Protein AF-A0A2V9U9U5-F1 (afdb_monomer)

Structure (mmCIF, N/CA/C/O backbone):
data_AF-A0A2V9U9U5-F1
#
_entry.id   AF-A0A2V9U9U5-F1
#
loop_
_atom_site.group_PDB
_atom_site.id
_atom_site.type_symbol
_atom_site.label_atom_id
_atom_site.label_alt_id
_atom_site.label_comp_id
_atom_site.label_asym_id
_atom_site.label_entity_id
_atom_site.label_seq_id
_atom_site.pdbx_PDB_ins_code
_atom_site.Cartn_x
_atom_site.Cartn_y
_atom_site.Cartn_z
_atom_site.occupancy
_atom_site.B_iso_or_equiv
_atom_site.auth_seq_id
_atom_site.auth_comp_id
_atom_site.auth_asym_id
_atom_site.auth_atom_id
_atom_site.pdbx_PDB_model_num
ATOM 1 N N . THR A 1 1 ? 4.862 9.252 3.736 1.00 62.41 1 THR A N 1
ATOM 2 C CA . THR A 1 1 ? 3.685 9.714 4.507 1.00 62.41 1 THR A CA 1
ATOM 3 C C . THR A 1 1 ? 2.442 9.178 3.832 1.00 62.41 1 THR A C 1
ATOM 5 O O . THR A 1 1 ? 2.527 8.807 2.667 1.00 62.41 1 THR A O 1
ATOM 8 N N . GLY A 1 2 ? 1.325 9.056 4.541 1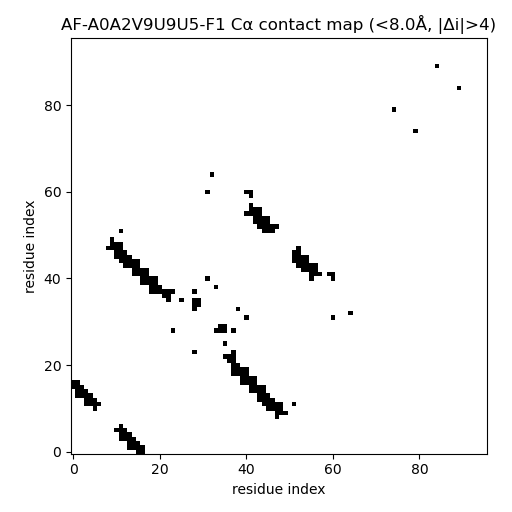.00 81.44 2 GLY A N 1
ATOM 9 C CA . GLY A 1 2 ? 0.087 8.556 3.950 1.00 81.44 2 GLY A CA 1
ATOM 10 C C . GLY A 1 2 ? -1.140 9.122 4.642 1.00 81.44 2 GLY A C 1
ATOM 11 O O . GLY A 1 2 ? -1.037 9.681 5.735 1.00 81.44 2 GLY A O 1
ATOM 12 N N . THR A 1 3 ? -2.272 9.040 3.957 1.00 89.25 3 THR A N 1
ATOM 13 C CA . THR A 1 3 ? -3.548 9.623 4.371 1.00 89.25 3 THR A CA 1
ATOM 14 C C . THR A 1 3 ? -4.545 8.512 4.639 1.00 89.25 3 THR A C 1
ATOM 16 O O . THR A 1 3 ? -4.536 7.480 3.972 1.00 89.25 3 THR A O 1
ATOM 19 N N . GLY A 1 4 ? -5.400 8.698 5.635 1.00 93.56 4 GLY A N 1
ATOM 20 C CA . GLY A 1 4 ? -6.380 7.685 5.983 1.00 93.56 4 GLY A CA 1
ATOM 21 C C . GLY A 1 4 ? -7.116 7.985 7.267 1.00 93.56 4 GLY A C 1
ATOM 22 O O . GLY A 1 4 ? -6.952 9.052 7.859 1.00 93.56 4 GLY A O 1
ATOM 23 N N . THR A 1 5 ? -7.943 7.030 7.674 1.00 96.19 5 THR A N 1
ATOM 24 C CA . THR A 1 5 ? -8.830 7.160 8.831 1.00 96.19 5 THR A CA 1
ATOM 25 C C . THR A 1 5 ? -8.852 5.891 9.671 1.00 96.19 5 THR A C 1
ATOM 27 O O . THR A 1 5 ? -8.579 4.792 9.178 1.00 96.19 5 THR A O 1
ATOM 30 N N . ILE A 1 6 ? -9.215 6.076 10.941 1.00 96.62 6 ILE A N 1
ATOM 31 C CA . ILE A 1 6 ? -9.585 5.014 11.876 1.00 96.62 6 ILE A CA 1
ATOM 32 C C . ILE A 1 6 ? -10.998 5.331 12.357 1.00 96.62 6 ILE A C 1
ATOM 34 O O . ILE A 1 6 ? -11.255 6.451 12.802 1.00 96.62 6 ILE A O 1
ATOM 38 N N . SER A 1 7 ? -11.918 4.376 12.260 1.00 96.12 7 SER A N 1
ATOM 39 C CA . SER A 1 7 ? -13.254 4.529 12.849 1.00 96.12 7 SER A CA 1
ATOM 40 C C . SER A 1 7 ? -13.233 4.250 14.363 1.00 96.12 7 SER A C 1
ATOM 42 O O . SER A 1 7 ? -12.319 3.585 14.853 1.00 96.12 7 SER A O 1
ATOM 44 N N . PRO A 1 8 ? -14.272 4.641 15.127 1.00 97.00 8 PRO A N 1
ATOM 45 C CA . PRO A 1 8 ? -14.406 4.233 16.531 1.00 97.00 8 PRO A CA 1
ATOM 46 C C . PRO A 1 8 ? -14.432 2.710 16.735 1.00 97.00 8 PRO A C 1
ATOM 48 O O . PRO A 1 8 ? -14.025 2.221 17.782 1.00 97.00 8 PRO A O 1
ATOM 51 N N . SER A 1 9 ? -14.868 1.950 15.724 1.00 96.25 9 SER A N 1
ATOM 52 C CA . SER A 1 9 ? -14.832 0.482 15.728 1.00 96.25 9 SER A CA 1
ATOM 53 C C . SER A 1 9 ? -13.455 -0.097 15.367 1.00 96.25 9 SER A C 1
ATOM 55 O O . SER A 1 9 ? -13.326 -1.306 15.198 1.00 96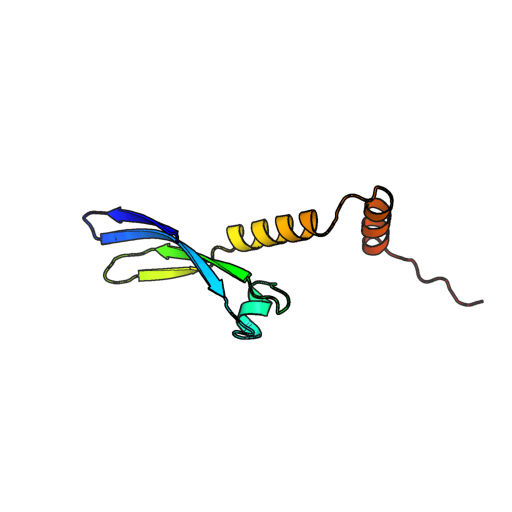.25 9 SER A O 1
ATOM 57 N N . GLY A 1 10 ? -12.439 0.752 15.190 1.00 96.69 10 GLY A N 1
ATOM 58 C CA . GLY A 1 10 ? -11.075 0.362 14.850 1.00 96.69 10 GLY A CA 1
ATOM 59 C C . GLY A 1 10 ? -10.862 -0.005 13.383 1.00 96.69 10 GLY A C 1
ATOM 60 O O . GLY A 1 10 ? -9.818 -0.566 13.069 1.00 96.69 10 GLY A O 1
ATOM 61 N N . ALA A 1 11 ? -11.805 0.275 12.477 1.00 98.00 11 ALA A N 1
ATOM 62 C CA . ALA A 1 11 ? -11.628 -0.017 11.054 1.00 98.00 11 ALA A CA 1
ATOM 63 C C . ALA A 1 11 ? -10.582 0.919 10.436 1.00 98.00 11 ALA A C 1
ATOM 65 O O . ALA A 1 11 ? -10.627 2.128 10.668 1.00 98.00 11 ALA A O 1
ATOM 66 N N . LEU A 1 12 ? -9.664 0.358 9.648 1.00 98.00 12 LEU A N 1
ATOM 67 C CA . LEU A 1 12 ? -8.566 1.072 9.001 1.00 98.00 12 LEU A CA 1
ATOM 68 C C . LEU A 1 12 ? -8.864 1.294 7.519 1.00 98.00 12 LEU A C 1
ATOM 70 O O . LEU A 1 12 ? -9.287 0.377 6.816 1.00 98.00 12 LEU A O 1
ATOM 74 N N . ASN A 1 13 ? -8.571 2.497 7.032 1.00 96.44 13 ASN A N 1
ATOM 75 C CA . ASN A 1 13 ? -8.457 2.759 5.603 1.00 96.44 13 ASN A CA 1
ATOM 76 C C . ASN A 1 13 ? -7.390 3.829 5.370 1.00 96.44 13 ASN A C 1
ATOM 78 O O . ASN A 1 13 ? -7.670 5.026 5.471 1.00 96.44 13 ASN A O 1
ATOM 82 N N . TYR A 1 14 ? -6.163 3.386 5.112 1.00 97.75 14 TYR A N 1
ATOM 83 C CA . TYR A 1 14 ? -5.024 4.251 4.823 1.00 97.75 14 TYR A CA 1
ATOM 84 C C . TYR A 1 14 ? -4.440 3.950 3.460 1.00 97.75 14 TYR A C 1
ATOM 86 O O . TYR A 1 14 ? -4.258 2.788 3.114 1.00 97.75 14 TYR A O 1
ATOM 94 N N . HIS A 1 15 ? -4.060 4.999 2.739 1.00 96.19 15 HIS A N 1
ATOM 95 C CA . HIS A 1 15 ? -3.218 4.929 1.560 1.00 96.19 15 HIS A CA 1
ATOM 96 C C . HIS A 1 15 ? -1.825 5.457 1.909 1.00 96.19 15 HIS A C 1
ATOM 98 O O . HIS A 1 15 ? -1.649 6.604 2.325 1.00 96.19 15 HIS A O 1
ATOM 104 N N . MET A 1 16 ? -0.829 4.592 1.762 1.00 95.00 16 MET A N 1
ATOM 105 C CA . MET A 1 16 ? 0.539 4.810 2.202 1.00 95.00 16 MET A CA 1
ATOM 106 C C . MET A 1 16 ? 1.507 4.675 1.033 1.00 95.00 16 MET A C 1
ATOM 108 O O . MET A 1 16 ? 1.241 4.012 0.034 1.00 95.00 16 MET A O 1
ATOM 112 N N . THR A 1 17 ? 2.677 5.291 1.175 1.00 90.62 17 THR A N 1
ATOM 113 C CA . THR A 1 17 ? 3.774 5.171 0.215 1.00 90.62 17 THR A CA 1
ATOM 114 C C . THR A 1 17 ? 5.053 4.784 0.944 1.00 90.62 17 THR A C 1
ATOM 116 O O . THR A 1 17 ? 5.504 5.514 1.832 1.00 90.62 17 THR A O 1
ATOM 119 N N . ALA A 1 18 ? 5.635 3.646 0.565 1.00 87.75 18 ALA A N 1
ATOM 120 C CA . ALA A 1 18 ? 6.943 3.202 1.031 1.00 87.75 18 ALA A CA 1
ATOM 121 C C . ALA A 1 18 ? 8.026 3.702 0.074 1.00 87.75 18 ALA A C 1
ATOM 123 O O . ALA A 1 18 ? 7.962 3.426 -1.121 1.00 87.75 18 ALA A O 1
ATOM 124 N N . ASN A 1 19 ? 9.028 4.411 0.591 1.00 84.81 19 ASN A N 1
ATOM 125 C CA . ASN A 1 19 ? 10.199 4.811 -0.187 1.00 84.81 19 ASN A CA 1
ATOM 126 C C . ASN A 1 19 ? 11.294 3.756 -0.013 1.00 84.81 19 ASN A C 1
ATOM 128 O O . ASN A 1 19 ? 11.747 3.524 1.107 1.00 84.81 19 ASN A O 1
ATOM 132 N N . LEU A 1 20 ? 11.718 3.123 -1.104 1.00 77.38 20 LEU A N 1
ATOM 133 C CA . LEU A 1 20 ? 12.836 2.184 -1.096 1.00 77.38 20 LEU A CA 1
ATOM 134 C C . LEU A 1 20 ? 14.142 2.959 -1.285 1.00 77.38 20 LEU A C 1
ATOM 136 O O . LEU A 1 20 ? 14.387 3.535 -2.347 1.00 77.38 20 LEU A O 1
ATOM 140 N N . ALA A 1 21 ? 14.981 2.961 -0.250 1.00 66.88 21 ALA A N 1
ATOM 141 C CA . ALA A 1 21 ? 16.336 3.497 -0.301 1.00 66.88 21 ALA A CA 1
ATOM 142 C C . ALA A 1 21 ? 17.347 2.378 -0.609 1.00 66.88 21 ALA A C 1
ATOM 144 O O . ALA A 1 21 ? 17.277 1.292 -0.035 1.00 66.88 21 ALA A O 1
ATOM 145 N N . GLY A 1 22 ? 18.311 2.659 -1.492 1.00 60.28 22 GLY A N 1
ATOM 146 C CA . GLY A 1 22 ? 19.378 1.722 -1.866 1.00 60.28 22 GLY A CA 1
ATOM 147 C C . GLY A 1 22 ? 18.928 0.576 -2.782 1.00 60.28 22 GLY A C 1
ATOM 148 O O . GLY A 1 22 ? 17.782 0.527 -3.224 1.00 60.28 22 GLY A O 1
ATOM 149 N N . ALA A 1 23 ? 19.842 -0.360 -3.068 1.00 55.34 23 ALA A N 1
ATOM 150 C CA . ALA A 1 23 ? 19.611 -1.575 -3.866 1.00 55.34 23 ALA A CA 1
ATOM 151 C C . ALA A 1 23 ? 18.734 -2.613 -3.127 1.00 55.34 23 ALA A C 1
ATOM 153 O O . ALA A 1 23 ? 18.986 -3.818 -3.173 1.00 55.34 23 ALA A O 1
ATOM 154 N N . ALA A 1 24 ? 17.736 -2.140 -2.380 1.00 53.16 24 ALA A N 1
ATOM 155 C CA . ALA A 1 24 ? 16.864 -2.961 -1.571 1.00 53.16 24 ALA A CA 1
ATOM 156 C C . ALA A 1 24 ? 16.040 -3.881 -2.480 1.00 53.16 24 ALA A C 1
ATOM 158 O O . ALA A 1 24 ? 15.149 -3.449 -3.212 1.00 53.16 24 ALA A O 1
ATOM 159 N N . VAL A 1 25 ? 16.385 -5.168 -2.386 1.00 55.19 25 VAL A N 1
ATOM 160 C CA . VAL A 1 25 ? 15.671 -6.357 -2.859 1.00 55.19 25 VAL A CA 1
ATOM 161 C C . VAL A 1 25 ? 15.257 -6.313 -4.330 1.00 55.19 25 VAL A C 1
ATOM 163 O O . VAL A 1 25 ? 14.202 -5.808 -4.720 1.00 55.19 25 VAL A O 1
ATOM 166 N N . THR A 1 26 ? 16.100 -6.943 -5.149 1.00 58.91 26 THR A N 1
ATOM 167 C CA . THR A 1 26 ? 15.885 -7.236 -6.573 1.00 58.91 26 THR A CA 1
ATOM 168 C C . THR A 1 26 ? 14.458 -7.704 -6.872 1.00 58.91 26 THR A C 1
ATOM 170 O O . THR A 1 26 ? 13.861 -7.201 -7.817 1.00 58.91 26 THR A O 1
ATOM 173 N N . GLY A 1 27 ? 13.861 -8.546 -6.021 1.00 63.22 27 GLY A N 1
ATOM 174 C CA . GLY A 1 27 ? 12.488 -9.038 -6.191 1.00 63.22 27 GLY A CA 1
ATOM 175 C C . GLY A 1 27 ? 11.393 -7.967 -6.070 1.00 63.22 27 GLY A C 1
ATOM 176 O O . GLY A 1 27 ? 10.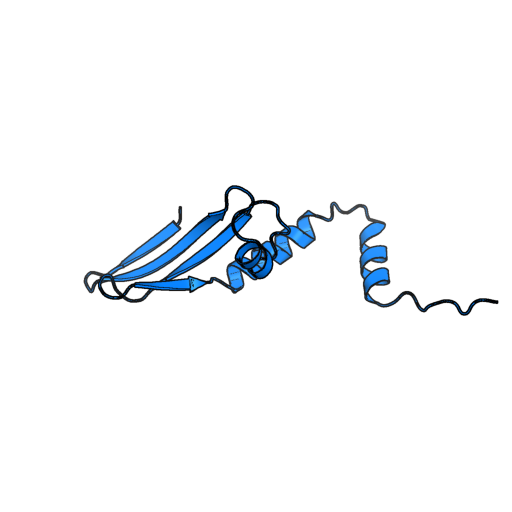549 -7.856 -6.956 1.00 63.22 27 GLY A O 1
ATOM 177 N N . LEU A 1 28 ? 11.404 -7.127 -5.026 1.00 65.00 28 LEU A N 1
ATOM 178 C CA . LEU A 1 28 ? 10.381 -6.074 -4.872 1.00 65.00 28 LEU A CA 1
ATOM 179 C C . LEU A 1 28 ? 10.565 -4.957 -5.901 1.00 65.00 28 LEU A C 1
ATOM 181 O O . LEU A 1 28 ? 9.589 -4.438 -6.438 1.00 65.00 28 LEU A O 1
ATOM 185 N N . SER A 1 29 ? 11.817 -4.636 -6.230 1.00 63.34 29 SER A N 1
ATOM 186 C CA . SER A 1 29 ? 12.157 -3.669 -7.274 1.00 63.34 29 SER A CA 1
ATOM 187 C C . SER A 1 29 ? 11.688 -4.131 -8.660 1.00 63.34 29 SER A C 1
ATOM 189 O O . SER A 1 29 ? 11.213 -3.318 -9.453 1.00 63.34 29 SER A O 1
ATOM 191 N N . GLN A 1 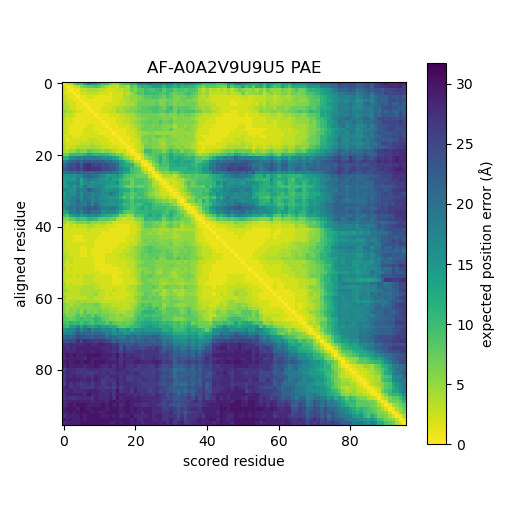30 ? 11.778 -5.434 -8.952 1.00 63.44 30 GLN A N 1
ATOM 192 C CA . GLN A 1 30 ? 11.267 -6.048 -10.183 1.00 63.44 30 GLN A CA 1
ATOM 193 C C . GLN A 1 30 ? 9.736 -6.054 -10.229 1.00 63.44 30 GLN A C 1
ATOM 195 O O . GLN A 1 30 ? 9.160 -5.633 -11.232 1.00 63.44 30 GLN A O 1
ATOM 200 N N . ILE A 1 31 ? 9.073 -6.453 -9.137 1.00 62.78 31 ILE A N 1
ATOM 201 C CA . ILE A 1 31 ? 7.603 -6.456 -9.046 1.00 62.78 31 ILE A CA 1
ATOM 202 C C . ILE A 1 31 ? 7.048 -5.033 -9.165 1.00 62.78 31 ILE A C 1
ATOM 204 O O . ILE A 1 31 ? 6.029 -4.826 -9.820 1.00 62.78 31 ILE A O 1
ATOM 208 N N . ALA A 1 32 ? 7.736 -4.035 -8.609 1.00 62.28 32 ALA A N 1
ATOM 209 C CA . ALA A 1 32 ? 7.377 -2.627 -8.746 1.00 62.28 32 ALA A CA 1
ATOM 210 C C . ALA A 1 32 ? 7.827 -2.009 -10.087 1.00 62.28 32 ALA A C 1
ATOM 212 O O . ALA A 1 32 ? 7.298 -0.972 -10.488 1.00 62.28 32 ALA A O 1
ATOM 213 N N . GLY A 1 33 ? 8.694 -2.685 -10.851 1.00 61.75 33 GLY A N 1
ATOM 214 C CA . GLY A 1 33 ? 9.170 -2.240 -12.166 1.00 61.75 33 GLY A CA 1
ATOM 215 C C . GLY A 1 33 ? 10.134 -1.056 -12.093 1.00 61.75 33 GLY A C 1
ATOM 216 O O . GLY A 1 33 ? 10.224 -0.278 -13.036 1.00 61.75 33 GLY A O 1
ATOM 217 N N . LEU A 1 34 ? 10.833 -0.905 -10.967 1.00 66.25 34 LEU A N 1
ATOM 218 C CA . LEU A 1 34 ? 11.636 0.274 -10.627 1.00 66.25 34 LEU A CA 1
ATOM 219 C C . LEU A 1 34 ? 13.080 0.220 -11.167 1.00 66.25 34 LEU A C 1
ATOM 221 O O . LEU A 1 34 ? 13.866 1.134 -10.941 1.00 66.25 34 LEU A O 1
ATOM 225 N N . GLY A 1 35 ? 13.454 -0.820 -11.922 1.00 56.22 35 GLY A N 1
ATOM 226 C CA . GLY A 1 35 ? 14.695 -0.829 -12.714 1.00 56.22 35 GLY A CA 1
ATOM 227 C C . GLY A 1 35 ? 15.998 -0.645 -11.920 1.00 56.22 35 GLY A C 1
ATOM 228 O O . GLY A 1 35 ? 16.975 -0.140 -12.465 1.00 56.22 35 GLY A O 1
ATOM 229 N N . GLY A 1 36 ? 16.026 -1.012 -10.634 1.00 54.44 36 GLY A N 1
ATOM 230 C CA . GLY A 1 36 ? 17.218 -0.912 -9.780 1.00 54.44 36 GLY A CA 1
ATOM 231 C C . GLY A 1 36 ? 17.581 0.507 -9.325 1.00 54.44 36 GLY A C 1
ATOM 232 O O . GLY A 1 36 ? 18.518 0.668 -8.546 1.00 54.44 36 GLY A O 1
ATOM 233 N N . LYS A 1 37 ? 16.838 1.535 -9.751 1.00 55.31 37 LYS A N 1
ATOM 234 C CA . LYS A 1 37 ? 16.876 2.861 -9.127 1.00 55.31 37 LYS A CA 1
ATOM 235 C C . LYS A 1 37 ? 15.801 2.879 -8.048 1.00 55.31 37 LYS A C 1
ATOM 237 O O . LYS A 1 37 ? 14.678 2.456 -8.301 1.00 55.31 37 LYS A O 1
ATOM 242 N N . GLY A 1 38 ? 16.164 3.317 -6.841 1.00 60.72 38 GLY A N 1
ATOM 243 C CA . GLY A 1 38 ? 15.217 3.454 -5.733 1.00 60.72 38 GLY A CA 1
ATOM 244 C C . GLY A 1 38 ? 13.922 4.142 -6.178 1.00 60.72 38 GLY A C 1
ATOM 245 O O . GLY A 1 38 ? 13.919 4.958 -7.102 1.00 60.72 38 GLY A O 1
ATOM 246 N N . GLY A 1 39 ? 12.810 3.784 -5.549 1.00 74.44 39 GLY A N 1
ATOM 247 C CA . GLY A 1 39 ? 11.495 4.271 -5.943 1.00 74.44 39 GLY A CA 1
ATOM 248 C C . GLY A 1 39 ? 10.458 4.071 -4.853 1.00 74.44 39 GLY A C 1
ATOM 249 O O . GLY A 1 39 ? 10.756 3.566 -3.769 1.00 74.44 39 GLY A O 1
ATOM 250 N N . SER A 1 40 ? 9.238 4.502 -5.140 1.00 79.94 40 SER A N 1
ATOM 251 C CA . SER A 1 40 ? 8.149 4.514 -4.172 1.00 79.94 40 SER A CA 1
ATOM 252 C C . SER A 1 40 ? 7.105 3.457 -4.524 1.00 79.94 40 SER A C 1
ATOM 254 O O . SER A 1 40 ? 6.687 3.361 -5.677 1.00 79.94 40 SER A O 1
ATOM 256 N N . ILE A 1 41 ? 6.678 2.668 -3.538 1.00 86.50 41 ILE A N 1
ATOM 257 C CA . ILE A 1 41 ? 5.653 1.630 -3.696 1.00 86.50 41 ILE A CA 1
ATOM 258 C C . ILE A 1 41 ? 4.412 2.042 -2.892 1.00 86.50 41 ILE A C 1
ATOM 260 O O . ILE A 1 41 ? 4.502 2.146 -1.662 1.00 86.50 41 ILE A O 1
ATOM 264 N N . PRO A 1 42 ? 3.267 2.301 -3.550 1.00 91.25 42 PRO A N 1
ATOM 265 C CA . PRO A 1 42 ? 2.016 2.582 -2.865 1.00 91.25 42 PRO A CA 1
ATOM 266 C C . PRO A 1 42 ? 1.344 1.293 -2.369 1.00 91.25 42 PRO A C 1
ATOM 268 O O . PRO A 1 42 ? 1.412 0.236 -3.005 1.00 91.25 42 PRO A O 1
ATOM 271 N N . PHE A 1 43 ? 0.698 1.379 -1.212 1.00 94.75 43 PHE A N 1
ATOM 272 C CA . PHE A 1 43 ? -0.049 0.283 -0.598 1.00 94.75 43 PHE A CA 1
ATOM 273 C C . PHE A 1 43 ? -1.148 0.826 0.314 1.00 94.75 43 PHE A C 1
ATOM 275 O O . PHE A 1 43 ? -1.076 1.965 0.780 1.00 94.75 43 PHE A O 1
ATOM 282 N N . PHE A 1 44 ? -2.143 -0.004 0.607 1.00 97.19 44 PHE A N 1
ATOM 283 C CA . PHE A 1 44 ? -3.182 0.307 1.576 1.00 97.19 44 PHE A CA 1
ATOM 284 C C . PHE A 1 44 ? -2.976 -0.440 2.891 1.00 97.19 44 PHE A C 1
ATOM 286 O O . PHE A 1 44 ? -2.464 -1.561 2.903 1.00 97.19 44 PHE A O 1
ATOM 293 N N . ILE A 1 45 ? -3.444 0.165 3.982 1.00 97.19 45 ILE A N 1
ATOM 294 C CA . ILE A 1 45 ? -3.673 -0.513 5.260 1.00 97.19 45 ILE A CA 1
ATOM 295 C C . ILE A 1 45 ? -5.180 -0.545 5.491 1.00 97.19 45 ILE A C 1
ATOM 297 O O . ILE A 1 45 ? -5.818 0.504 5.597 1.00 97.19 45 ILE A O 1
ATOM 301 N N . GLN A 1 46 ? -5.735 -1.751 5.526 1.00 97.12 46 GLN A N 1
ATOM 302 C CA . GLN A 1 46 ? -7.167 -2.019 5.660 1.00 97.12 46 GLN A CA 1
ATOM 303 C C . GLN A 1 46 ? -7.421 -3.026 6.789 1.00 97.12 46 GLN A C 1
ATOM 305 O O . GLN A 1 46 ? -6.482 -3.493 7.433 1.00 97.12 46 GLN A O 1
ATOM 310 N N . GLY A 1 47 ? -8.683 -3.378 7.029 1.00 96.81 47 GLY A N 1
ATOM 311 C CA . GLY A 1 47 ? -9.070 -4.285 8.109 1.00 96.81 47 GLY A CA 1
ATOM 312 C C . GLY A 1 47 ? -9.328 -3.513 9.395 1.00 96.81 47 GLY A C 1
ATOM 313 O O . GLY A 1 47 ? -9.982 -2.470 9.364 1.00 96.81 47 GLY A O 1
ATOM 314 N N . THR A 1 48 ? -8.832 -4.013 10.523 1.00 98.00 48 THR A N 1
ATOM 315 C CA . THR A 1 48 ? -9.007 -3.357 11.825 1.00 98.00 48 THR A CA 1
ATOM 316 C C . THR A 1 48 ? -7.673 -3.126 12.521 1.00 98.00 48 THR A C 1
ATOM 318 O O . THR A 1 48 ? -6.644 -3.660 12.119 1.00 98.00 48 THR A O 1
ATOM 321 N N . THR A 1 49 ? -7.677 -2.343 13.595 1.00 96.38 49 THR A N 1
ATOM 322 C CA . THR A 1 49 ? -6.511 -2.163 14.469 1.00 96.38 49 THR A CA 1
ATOM 323 C C . THR A 1 49 ? -6.019 -3.478 15.080 1.00 96.38 49 THR A C 1
ATOM 325 O O . THR A 1 49 ? -4.825 -3.607 15.333 1.00 96.38 49 THR A O 1
ATOM 328 N N . SER A 1 50 ? -6.908 -4.454 15.293 1.00 97.88 50 SER A N 1
ATOM 329 C CA . SER A 1 50 ? -6.559 -5.786 15.810 1.00 97.88 50 SER A CA 1
ATOM 330 C C . SER A 1 50 ? -6.129 -6.776 14.724 1.00 97.88 50 SER A C 1
ATOM 332 O O . SER A 1 50 ? -5.401 -7.714 15.032 1.00 97.88 50 SER A O 1
ATOM 334 N N . ASP A 1 51 ? -6.554 -6.580 13.474 1.00 97.81 51 ASP A N 1
ATOM 335 C CA . ASP A 1 51 ? -6.131 -7.392 12.326 1.00 97.81 51 ASP A CA 1
ATOM 336 C C . ASP A 1 51 ? -5.866 -6.509 11.090 1.00 97.81 51 ASP A C 1
ATOM 338 O O . ASP A 1 51 ? -6.703 -6.418 10.179 1.00 97.81 51 ASP A O 1
ATOM 342 N N . PRO A 1 52 ? -4.720 -5.805 11.055 1.00 97.31 52 PRO A N 1
ATOM 343 C CA . PRO A 1 52 ? -4.380 -4.936 9.940 1.00 97.31 52 PRO A CA 1
ATOM 344 C C . PRO A 1 52 ? -3.929 -5.754 8.724 1.00 97.31 52 PRO A C 1
ATOM 346 O O . PRO A 1 52 ? -3.092 -6.654 8.821 1.00 97.31 52 PRO A O 1
ATOM 349 N N . LYS A 1 53 ? -4.430 -5.397 7.538 1.00 97.88 53 LYS A N 1
ATOM 350 C CA . LYS A 1 53 ? -4.045 -5.990 6.250 1.00 97.88 53 LYS A CA 1
ATOM 351 C C . LYS A 1 53 ? -3.314 -4.974 5.385 1.00 97.88 53 LYS A C 1
ATOM 353 O O . LYS A 1 53 ? -3.828 -3.890 5.122 1.00 97.88 53 LYS A O 1
ATOM 358 N N . PHE A 1 54 ? -2.139 -5.362 4.899 1.00 96.31 54 PHE A N 1
ATOM 359 C CA . PHE A 1 54 ? -1.301 -4.553 4.018 1.00 96.31 54 PHE A CA 1
ATOM 360 C C . PHE A 1 54 ? -1.439 -5.073 2.596 1.00 96.31 54 PHE A C 1
ATOM 362 O O . PHE A 1 54 ? -0.987 -6.176 2.291 1.00 96.31 54 PHE A O 1
ATOM 369 N N . VAL A 1 55 ? -2.085 -4.294 1.733 1.00 94.69 55 VAL A N 1
ATOM 370 C CA . VAL A 1 55 ? -2.385 -4.717 0.362 1.00 94.69 55 VAL A CA 1
ATOM 371 C C . VAL A 1 55 ? -1.732 -3.772 -0.647 1.00 94.69 55 VAL A C 1
ATOM 373 O O . VAL A 1 55 ? -1.846 -2.556 -0.495 1.00 94.69 55 VAL A O 1
ATOM 376 N N . PRO A 1 56 ? -1.034 -4.285 -1.675 1.00 91.62 56 PRO A N 1
ATOM 377 C CA . PRO A 1 56 ? -0.434 -3.439 -2.703 1.00 91.62 56 PRO A CA 1
ATOM 378 C C . PRO A 1 56 ? -1.481 -2.609 -3.456 1.00 91.62 56 PRO A C 1
ATOM 380 O O . PRO A 1 56 ? -2.520 -3.139 -3.851 1.00 91.62 56 PRO A O 1
ATOM 383 N N . ASP A 1 57 ? -1.183 -1.336 -3.730 1.00 92.50 57 ASP A N 1
ATOM 384 C CA . ASP A 1 57 ? -2.001 -0.526 -4.636 1.00 92.50 57 ASP A CA 1
ATOM 385 C C . ASP A 1 57 ? -1.544 -0.747 -6.083 1.00 92.50 57 ASP A C 1
ATOM 387 O O . ASP A 1 57 ? -0.705 -0.026 -6.630 1.00 92.50 57 ASP A O 1
ATOM 391 N N . VAL A 1 58 ? -2.097 -1.778 -6.720 1.00 89.94 58 VAL A N 1
ATOM 392 C CA . VAL A 1 58 ? -1.769 -2.116 -8.113 1.00 89.94 58 VAL A CA 1
ATOM 393 C C . VAL A 1 58 ? -2.135 -0.997 -9.094 1.00 89.94 58 VAL A C 1
ATOM 395 O O . VAL A 1 58 ? -1.445 -0.822 -10.100 1.00 89.94 58 VAL A O 1
ATOM 398 N N . GLN A 1 59 ? -3.171 -0.205 -8.796 1.00 88.94 59 GLN A N 1
ATOM 399 C CA . GLN A 1 59 ? -3.586 0.912 -9.646 1.00 88.94 59 GLN A CA 1
ATOM 400 C C . GLN A 1 59 ? -2.597 2.071 -9.526 1.00 88.94 59 GLN A C 1
ATOM 402 O O . GLN A 1 59 ? -2.137 2.601 -10.539 1.00 88.94 59 GLN A O 1
ATOM 407 N N . GLY A 1 60 ? -2.208 2.426 -8.300 1.00 87.56 60 GLY A N 1
ATOM 408 C CA . GLY A 1 60 ? -1.175 3.422 -8.031 1.00 87.56 60 GLY A CA 1
ATOM 409 C C . GLY A 1 60 ? 0.168 3.053 -8.655 1.00 87.56 60 GLY A C 1
ATOM 410 O O . GLY A 1 60 ? 0.812 3.905 -9.276 1.00 87.56 60 GLY A O 1
ATOM 411 N N . ILE A 1 61 ? 0.568 1.779 -8.579 1.00 86.06 61 ILE A N 1
ATOM 412 C CA . ILE A 1 61 ? 1.780 1.271 -9.239 1.00 86.06 61 ILE A CA 1
ATOM 413 C C . ILE A 1 61 ? 1.681 1.446 -10.760 1.00 86.06 61 ILE A C 1
ATO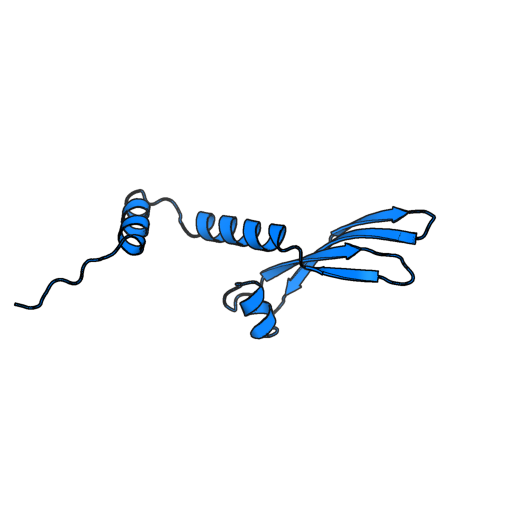M 415 O O . ILE A 1 61 ? 2.592 2.007 -11.373 1.00 86.06 61 ILE A O 1
ATOM 419 N N . LEU A 1 62 ? 0.583 1.008 -11.383 1.00 85.00 62 LEU A N 1
ATOM 420 C CA . LEU A 1 62 ? 0.417 1.088 -12.837 1.00 85.00 62 LEU A CA 1
ATOM 421 C C . LEU A 1 62 ? 0.385 2.538 -13.339 1.00 85.00 62 LEU A C 1
ATOM 423 O O . LEU A 1 62 ? 1.081 2.877 -14.298 1.00 85.00 62 LEU A O 1
ATOM 427 N N . ASN A 1 63 ? -0.354 3.411 -12.654 1.00 84.69 63 ASN A N 1
ATOM 428 C CA . ASN A 1 63 ? -0.420 4.836 -12.970 1.00 84.69 63 ASN A CA 1
ATOM 429 C C . ASN A 1 63 ? 0.953 5.509 -12.854 1.00 84.69 63 ASN A C 1
ATOM 431 O O . ASN A 1 63 ? 1.310 6.341 -13.690 1.00 84.69 63 ASN A O 1
ATOM 435 N N . SER A 1 64 ? 1.745 5.132 -11.847 1.00 79.31 64 SER A N 1
ATOM 436 C CA . SER A 1 64 ? 3.107 5.647 -11.667 1.00 79.31 64 SER A CA 1
ATOM 437 C C . SER A 1 64 ? 4.030 5.204 -12.803 1.00 79.31 64 SER A C 1
ATOM 439 O O . SER A 1 64 ? 4.798 6.015 -13.318 1.00 79.31 64 SER A O 1
ATOM 441 N N . ARG A 1 65 ? 3.903 3.956 -13.275 1.00 75.56 65 ARG A N 1
ATOM 442 C CA . ARG A 1 65 ? 4.657 3.461 -14.438 1.00 75.56 65 ARG A CA 1
ATOM 443 C C . ARG A 1 65 ? 4.278 4.168 -15.728 1.00 75.56 65 ARG A C 1
ATOM 445 O O . ARG A 1 65 ? 5.173 4.576 -16.462 1.00 75.56 65 ARG A O 1
ATOM 452 N N . LEU A 1 66 ? 2.981 4.340 -15.994 1.00 80.06 66 LEU A N 1
ATOM 453 C CA . LEU A 1 66 ? 2.521 5.069 -17.175 1.00 80.06 66 LEU A CA 1
ATOM 454 C C . LEU A 1 66 ? 3.068 6.500 -17.158 1.00 80.06 66 LEU A C 1
ATOM 456 O O . LEU A 1 66 ? 3.674 6.939 -18.131 1.00 80.06 66 LEU A O 1
ATOM 460 N N . LYS A 1 67 ? 2.952 7.201 -16.025 1.00 76.00 67 LYS A N 1
ATOM 461 C CA . LYS A 1 67 ? 3.531 8.540 -15.860 1.00 76.00 67 LYS A CA 1
ATOM 462 C C . LYS A 1 67 ? 5.048 8.548 -16.051 1.00 76.00 67 LYS A C 1
ATOM 464 O O . LYS A 1 67 ? 5.551 9.457 -16.701 1.00 76.00 67 LYS A O 1
ATOM 469 N N . SER A 1 68 ? 5.796 7.583 -15.521 1.00 69.88 68 SER A N 1
ATOM 470 C CA . SER A 1 68 ? 7.249 7.507 -15.741 1.00 69.88 68 SER A CA 1
ATOM 471 C C . SER A 1 68 ? 7.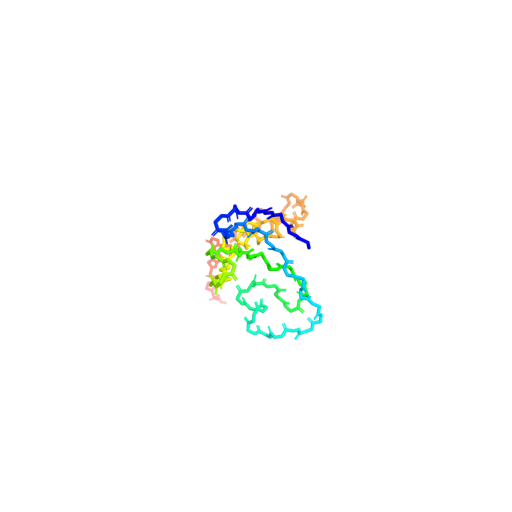616 7.213 -17.197 1.00 69.88 68 SER A C 1
ATOM 473 O O . SER A 1 68 ? 8.551 7.820 -17.710 1.00 69.88 68 SER A O 1
ATOM 475 N N . GLY A 1 69 ? 6.873 6.342 -17.885 1.00 66.38 69 GLY A N 1
ATOM 476 C CA . GLY A 1 69 ? 7.082 6.049 -19.306 1.00 66.38 69 GLY A CA 1
ATOM 477 C C . GLY A 1 69 ? 6.786 7.250 -20.208 1.00 66.38 69 GLY A C 1
ATOM 478 O O . GLY A 1 69 ? 7.526 7.510 -21.151 1.00 66.38 69 GLY A O 1
ATOM 479 N N . LEU A 1 70 ? 5.755 8.029 -19.872 1.00 61.88 70 LEU A N 1
ATOM 480 C CA . LEU A 1 70 ? 5.407 9.263 -20.581 1.00 61.88 70 LEU A CA 1
ATOM 481 C C . LEU A 1 70 ? 6.387 10.411 -20.284 1.00 61.88 70 LEU A C 1
ATOM 483 O O . LEU A 1 70 ? 6.707 11.184 -21.178 1.00 61.88 70 LEU A O 1
ATOM 487 N N . GLN A 1 71 ? 6.901 10.518 -19.055 1.00 58.03 71 GLN A N 1
ATOM 488 C CA . GLN A 1 71 ? 7.862 11.563 -18.662 1.00 58.03 71 GLN A CA 1
ATOM 489 C C . GLN A 1 71 ? 9.309 11.258 -19.081 1.00 58.03 71 GLN A C 1
ATOM 491 O O . GLN A 1 71 ? 10.114 12.178 -19.219 1.00 58.03 71 GLN A O 1
ATOM 496 N N . GLY A 1 72 ? 9.652 9.985 -19.313 1.00 53.56 72 GLY A N 1
ATOM 497 C CA . GLY A 1 72 ? 10.935 9.581 -19.901 1.00 53.56 72 GLY A CA 1
ATOM 498 C C . GLY A 1 72 ? 11.081 9.984 -21.371 1.00 53.56 72 GLY A C 1
ATOM 499 O O . GLY A 1 72 ? 12.198 10.041 -21.881 1.00 53.56 72 GLY A O 1
ATOM 500 N N . ASN A 1 73 ? 9.971 10.325 -22.030 1.00 49.16 73 ASN A N 1
ATOM 501 C CA . ASN A 1 73 ? 9.943 10.809 -23.398 1.00 49.16 73 ASN A CA 1
ATOM 502 C C . ASN A 1 73 ? 9.684 12.324 -23.390 1.00 49.16 73 ASN A C 1
ATOM 504 O O . ASN A 1 73 ? 8.555 12.784 -23.550 1.00 49.16 73 ASN A O 1
ATOM 508 N N . LYS A 1 74 ? 10.744 13.131 -23.214 1.00 48.69 74 LYS A N 1
ATOM 509 C CA . LYS A 1 74 ? 10.695 14.522 -23.697 1.00 48.69 74 LYS A CA 1
ATOM 510 C C . LYS A 1 74 ? 10.264 14.451 -25.168 1.00 48.69 74 LYS A C 1
ATOM 512 O O . LYS A 1 74 ? 10.919 13.719 -25.914 1.00 48.69 74 LYS A O 1
ATOM 517 N N . PRO A 1 75 ? 9.199 15.144 -25.601 1.00 44.09 75 PRO A N 1
ATOM 518 C CA . PRO A 1 75 ? 8.748 15.077 -26.979 1.00 44.09 75 PRO A CA 1
ATOM 519 C C . PRO A 1 75 ? 9.777 15.786 -27.859 1.00 44.09 75 PRO A C 1
ATOM 521 O O . PRO A 1 75 ? 9.683 16.976 -28.128 1.00 44.09 75 PRO A O 1
ATOM 524 N N . ASN A 1 76 ? 10.788 15.043 -28.299 1.00 50.16 76 ASN A N 1
ATOM 52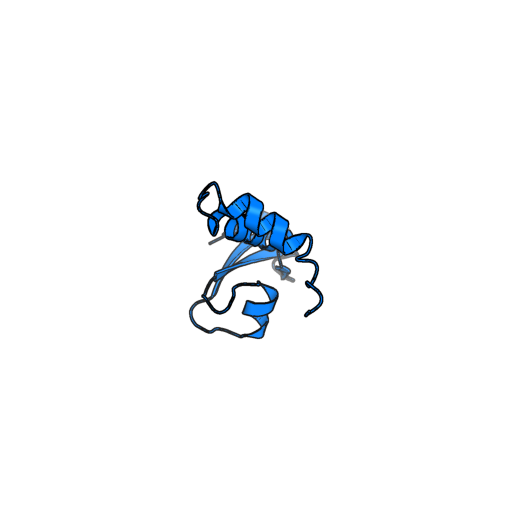5 C CA . ASN A 1 76 ? 11.439 15.329 -29.557 1.00 50.16 76 ASN A CA 1
ATOM 526 C C . ASN A 1 76 ? 10.497 14.742 -30.603 1.00 50.16 76 ASN A C 1
ATOM 528 O O . ASN A 1 76 ? 10.330 13.526 -30.679 1.00 50.16 76 ASN A O 1
ATOM 532 N N . THR A 1 77 ? 9.809 15.604 -31.344 1.00 52.41 77 THR A N 1
ATOM 533 C CA . THR A 1 77 ? 8.686 15.274 -32.238 1.00 52.41 77 THR A CA 1
ATOM 534 C C . THR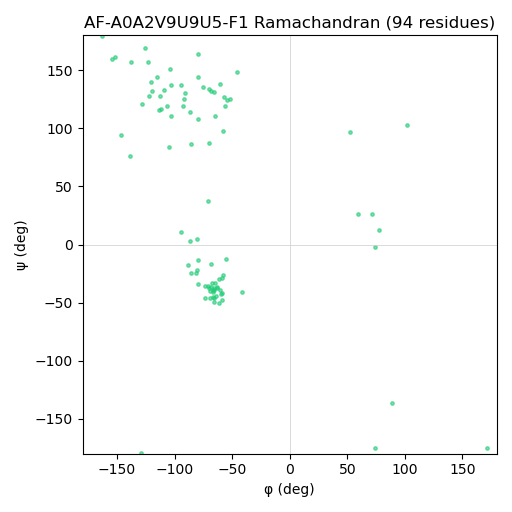 A 1 77 ? 9.014 14.195 -33.290 1.00 52.41 77 THR A C 1
ATOM 536 O O . THR A 1 77 ? 8.101 13.614 -33.865 1.00 52.41 77 THR A O 1
ATOM 539 N N . GLY A 1 78 ? 10.292 13.842 -33.492 1.00 54.53 78 GLY A N 1
ATOM 540 C CA . GLY A 1 78 ? 10.723 12.696 -34.308 1.00 54.53 78 GLY A CA 1
ATOM 541 C C . GLY A 1 78 ? 10.684 11.320 -33.617 1.00 54.53 78 GLY A C 1
ATOM 542 O O . GLY A 1 78 ? 10.520 10.311 -34.287 1.00 54.53 78 GLY A O 1
ATOM 543 N N . SER A 1 79 ? 10.768 11.234 -32.286 1.00 57.28 79 SER A N 1
ATOM 544 C CA . SER A 1 79 ? 10.930 9.949 -31.576 1.00 57.28 79 SER A CA 1
ATOM 545 C C . SER A 1 79 ? 9.618 9.243 -31.225 1.00 57.28 79 SER A C 1
ATOM 547 O O . SER A 1 79 ? 9.622 8.047 -30.942 1.00 57.28 79 SER A O 1
ATOM 549 N N . ALA A 1 80 ? 8.483 9.949 -31.242 1.00 56.62 80 ALA A N 1
ATOM 550 C CA . ALA A 1 80 ? 7.179 9.336 -30.974 1.00 56.62 80 ALA A CA 1
ATOM 551 C C . ALA A 1 80 ? 6.755 8.389 -32.110 1.00 56.62 80 ALA A C 1
ATOM 553 O O . ALA A 1 80 ? 6.271 7.289 -31.849 1.00 56.62 80 ALA A O 1
ATOM 554 N N . VAL A 1 81 ? 7.006 8.779 -33.364 1.00 60.19 81 VAL A N 1
ATOM 555 C CA . VAL A 1 81 ? 6.764 7.928 -34.538 1.00 60.19 81 VAL A CA 1
ATOM 556 C C . VAL A 1 81 ? 7.748 6.757 -34.606 1.00 60.19 81 VAL A C 1
ATOM 558 O O . VAL A 1 81 ? 7.327 5.641 -34.902 1.00 60.19 81 VAL A O 1
ATOM 561 N N . ASP A 1 82 ? 9.016 6.950 -34.230 1.00 58.88 82 ASP A N 1
ATOM 562 C CA . ASP A 1 82 ? 10.010 5.866 -34.167 1.00 58.88 82 ASP A CA 1
ATOM 563 C C . ASP A 1 82 ? 9.724 4.852 -33.049 1.00 58.88 82 ASP A C 1
ATOM 565 O O . ASP A 1 82 ? 9.903 3.649 -33.241 1.00 58.88 82 ASP A O 1
ATOM 569 N N . ALA A 1 83 ? 9.222 5.301 -31.893 1.00 64.31 83 ALA A N 1
ATOM 570 C CA . ALA A 1 83 ? 8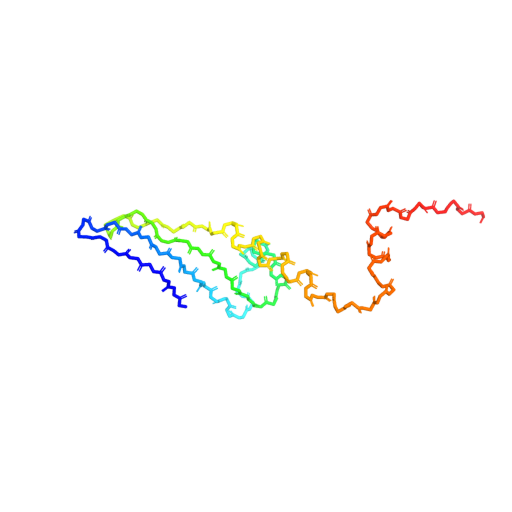.823 4.414 -30.800 1.00 64.31 83 ALA A CA 1
ATOM 571 C C . ALA A 1 83 ? 7.613 3.542 -31.182 1.00 64.31 83 ALA A C 1
ATOM 573 O O . ALA A 1 83 ? 7.595 2.344 -30.898 1.00 64.31 83 ALA A O 1
ATOM 574 N N . ILE A 1 84 ? 6.633 4.120 -31.884 1.00 66.00 84 ILE A N 1
ATOM 575 C CA . ILE A 1 84 ? 5.482 3.387 -32.429 1.00 66.00 84 ILE A CA 1
ATOM 576 C C . ILE A 1 84 ? 5.955 2.412 -33.523 1.00 66.00 84 ILE A C 1
ATOM 578 O O . ILE A 1 84 ? 5.616 1.231 -33.492 1.00 66.00 84 ILE A O 1
ATOM 582 N N . THR A 1 85 ? 6.822 2.848 -34.438 1.00 63.00 85 THR A N 1
ATOM 583 C CA . THR A 1 85 ? 7.362 2.004 -35.524 1.00 63.00 85 THR A CA 1
ATOM 584 C C . THR A 1 85 ? 8.223 0.847 -34.993 1.00 63.00 85 THR A C 1
ATOM 586 O O . THR A 1 85 ? 8.201 -0.258 -35.539 1.00 63.00 85 THR A O 1
ATOM 589 N N . GLY A 1 86 ? 8.937 1.049 -33.881 1.00 63.38 86 GLY A N 1
ATOM 590 C CA . GLY A 1 86 ? 9.684 -0.002 -33.187 1.00 63.38 86 GLY A CA 1
ATOM 591 C C . GLY A 1 86 ? 8.795 -1.073 -32.545 1.00 63.38 86 GLY A C 1
ATOM 592 O O . GLY A 1 86 ? 9.184 -2.242 -32.524 1.00 63.38 86 GLY A O 1
ATOM 593 N N . LEU A 1 87 ? 7.602 -0.692 -32.072 1.00 71.12 87 LEU A N 1
ATOM 594 C CA . LEU A 1 87 ? 6.610 -1.587 -31.464 1.00 71.12 87 LEU A CA 1
ATOM 595 C C . LEU A 1 87 ? 5.790 -2.368 -32.502 1.00 71.12 87 LEU A C 1
ATOM 597 O O . LEU A 1 87 ? 5.462 -3.528 -32.262 1.00 71.12 87 LEU A O 1
ATOM 601 N N . PHE A 1 88 ? 5.503 -1.774 -33.665 1.00 72.00 88 PHE A N 1
ATOM 602 C CA . PHE A 1 88 ? 4.687 -2.398 -34.721 1.00 72.00 88 PHE A CA 1
ATOM 603 C C . PHE A 1 88 ? 5.487 -3.127 -35.810 1.00 72.00 88 PHE A C 1
ATOM 605 O O . PHE A 1 88 ? 4.923 -3.604 -36.793 1.00 72.00 88 PHE A O 1
ATOM 612 N N . GLY A 1 89 ? 6.787 -3.320 -35.588 1.00 56.91 89 GLY A N 1
ATOM 613 C CA . GLY A 1 89 ? 7.561 -4.321 -36.306 1.00 56.91 89 GLY A CA 1
ATOM 614 C C . GLY A 1 89 ? 8.420 -3.751 -37.426 1.00 56.91 89 GLY A C 1
ATOM 615 O O . GLY A 1 89 ? 8.000 -3.575 -38.567 1.00 56.91 89 GLY A O 1
ATOM 616 N N . LYS A 1 90 ? 9.714 -3.645 -37.129 1.00 61.88 90 LYS A N 1
ATOM 617 C CA . LYS A 1 90 ? 10.763 -3.800 -38.137 1.00 61.88 90 LYS A CA 1
ATOM 618 C C . LYS A 1 90 ? 10.626 -5.187 -38.779 1.00 61.88 90 LYS A C 1
ATOM 620 O O . LYS A 1 90 ? 11.086 -6.184 -38.222 1.00 61.88 90 LYS A O 1
ATOM 625 N N . LYS A 1 91 ? 9.983 -5.274 -39.950 1.00 60.50 91 LYS A N 1
ATOM 626 C CA . LYS A 1 91 ? 10.110 -6.454 -40.817 1.00 60.50 91 LYS A CA 1
ATOM 627 C C . LYS A 1 91 ? 11.601 -6.648 -41.099 1.00 60.50 91 LYS A C 1
ATOM 629 O O . LYS A 1 91 ? 12.251 -5.749 -41.630 1.00 60.50 91 LYS A O 1
ATOM 634 N N . LYS A 1 92 ? 12.151 -7.802 -40.705 1.00 59.00 92 LYS A N 1
ATOM 635 C CA . LYS A 1 92 ? 13.520 -8.190 -41.067 1.00 59.00 92 LYS A CA 1
ATOM 636 C C . LYS A 1 92 ? 13.642 -8.130 -42.593 1.00 59.00 92 LYS A C 1
ATOM 638 O O . LYS A 1 92 ? 12.849 -8.767 -43.284 1.00 59.00 92 LYS A O 1
ATOM 643 N N . LYS A 1 93 ? 14.608 -7.365 -43.111 1.00 57.97 93 LYS A N 1
ATOM 644 C CA . LYS A 1 93 ? 14.987 -7.451 -44.527 1.00 57.97 93 LYS A CA 1
ATOM 645 C C . LYS A 1 93 ? 15.647 -8.820 -44.753 1.00 57.97 93 LYS A C 1
ATOM 647 O O . LYS A 1 93 ? 16.497 -9.188 -43.940 1.00 57.97 93 LYS A O 1
ATOM 652 N N . PRO A 1 94 ? 15.266 -9.579 -45.794 1.00 52.66 94 PRO A N 1
ATOM 653 C CA . PRO A 1 94 ? 16.045 -10.735 -46.204 1.00 52.66 94 PRO A CA 1
ATOM 654 C C . PRO A 1 94 ? 17.402 -10.234 -46.709 1.00 52.66 94 PRO A C 1
ATOM 656 O O . PRO A 1 94 ? 17.445 -9.274 -47.481 1.00 52.66 94 PRO A O 1
ATOM 659 N N . ASN A 1 95 ? 18.490 -10.847 -46.238 1.00 55.38 95 ASN A N 1
ATOM 660 C CA . ASN A 1 95 ? 19.819 -10.639 -46.812 1.00 55.38 95 ASN A CA 1
ATOM 661 C C . ASN A 1 95 ? 19.763 -10.990 -48.305 1.00 55.38 95 ASN A C 1
ATOM 663 O O . ASN A 1 95 ? 19.314 -12.087 -48.646 1.00 55.38 95 ASN A O 1
ATOM 667 N N . GLN A 1 96 ? 20.204 -10.062 -49.155 1.00 47.81 96 GLN A N 1
ATOM 668 C CA . GLN A 1 96 ? 20.706 -10.385 -50.489 1.00 47.81 96 GLN A CA 1
ATOM 669 C C . GLN A 1 96 ? 22.191 -10.710 -50.387 1.00 47.81 96 GLN A C 1
ATOM 671 O O . GLN A 1 96 ? 22.862 -10.055 -49.554 1.00 47.81 96 GLN A O 1
#

Mean predicted aligned error: 13.11 Å

Secondary structure (DSSP, 8-state):
--EEEE-TT-EEEEEEEEE--SS--HHHHHHHT-TTS--EEEEEEEEESSSEEEEE-HHHHHHHHHHHHHHT----TTHHHHHHHHHS--PPPPP-

Foldseek 3Di:
DWDWDQDPQQWTWIKDKDWDDAQPDPVVCVVLVVPSPTDIWIWIWGDGPVDTDIGGPPVVSVVVVVVVVVVVCPCPVVVVVVVVVVVVDDPDDPDD

pLDDT: mean 75.15, std 17.29, range [44.09, 98.0]

Solvent-accessible surface area (backbone atoms only — not comparable to full-atom values): 5755 Å² total; per-residue (Å²): 113,66,55,67,53,68,46,97,88,32,38,36,48,31,48,37,50,47,75,46,71,63,81,64,50,71,66,62,29,54,77,70,65,40,81,77,48,59,47,74,49,42,28,32,40,31,53,27,78,90,55,69,41,81,42,77,31,64,64,58,47,50,53,52,48,54,51,50,61,55,66,73,48,71,84,51,85,71,54,62,59,50,56,51,46,64,73,74,55,76,75,79,77,80,86,127

Radius of gyration: 20.14 Å; Cα contacts (8 Å, |Δi|>4): 114; chains: 1; bounding box: 36×26×67 Å

Sequence (96 aa):
TGTGTISPSGALNYHMTANLAGAAVTGLSQIAGLGGKGGSIPFFIQGTTSDPKFVPDVQGILNSRLKSGLQGNKPNTGSAVDAITGLFGKKKKPNQ

Nearest PDB structures (foldseek):
  6f41-assembly1_M  TM=4.234E-01  e=8.579E+00  Saccharomyces cerevisiae S288C
  5fja-assembly1_M  TM=2.653E-01  e=3.734E+00  Saccharomyces cerevisiae
  5fj9-assembly1_M  TM=2.596E-01  e=6.765E+00  Saccharomyces cerevisiae